Protein AF-A0A087TMJ1-F1 (afdb_monomer_lite)

InterPro domains:
  IPR026051 Chitobiosyldiphosphodolichol beta-mannosyltransferase ALG1-like [PTHR13036] (1-86)

Secondary structure (DSSP, 8-state):
-HHHHHHHH---PPP---PPPTT--PPPHHHHHHHHHHHHHH-GGGB-SS--TTT--BBSSEEEETTEEEE-TTPPP---------

Foldseek 3Di:
DQVCCCPPPVDHDDDDDPDDPPVPDDDDLVRVLVVLVVVCVVDVQQDDPDDPPPPWRDTLFWTDDPPDIDGDPPHDDDDDDDDDDD

pLDDT: mean 87.05, std 11.01, range [49.09, 96.06]

Radius of gyration: 22.4 Å; chains: 1; bounding box: 47×26×60 Å

Organism: Stegodyphus mimosarum (NCBI:txid407821)

Sequence (86 aa):
MKEDLMQNWNVRASVFYDCAPDIFHPISEEEKHKFFMRLSEDYGQFRAILSNSNGEEATRFTKKEGDKYEVLNNRPALIVSGTSWT

Structure (mmCIF, N/CA/C/O backbone):
data_AF-A0A087TMJ1-F1
#
_entry.id   AF-A0A087TMJ1-F1
#
loop_
_atom_site.group_PDB
_atom_site.id
_atom_site.type_symbol
_atom_site.label_atom_id
_atom_site.label_alt_id
_atom_site.label_comp_id
_atom_site.label_asym_id
_atom_site.label_entity_id
_atom_site.label_seq_id
_atom_site.pdbx_PDB_ins_code
_atom_site.Cartn_x
_atom_site.Cartn_y
_atom_site.Cartn_z
_atom_site.occupancy
_atom_site.B_iso_or_equiv
_atom_site.auth_seq_id
_atom_site.auth_comp_id
_atom_site.auth_asym_id
_atom_site.auth_atom_id
_atom_site.pdbx_PDB_model_num
ATOM 1 N N . MET A 1 1 ? -23.166 9.565 25.530 1.00 80.31 1 MET A N 1
ATOM 2 C CA . MET A 1 1 ? -23.124 8.416 26.465 1.00 80.31 1 MET A CA 1
ATOM 3 C C . MET A 1 1 ? -22.344 8.737 27.737 1.00 80.31 1 MET A C 1
ATOM 5 O O . MET A 1 1 ? -22.903 8.571 28.806 1.00 80.31 1 MET A O 1
ATOM 9 N N . LYS A 1 2 ? -21.103 9.247 27.660 1.00 86.62 2 LYS A N 1
ATOM 10 C CA . LYS A 1 2 ? -20.340 9.676 28.850 1.00 86.62 2 LYS A CA 1
ATOM 11 C C . LYS A 1 2 ? -21.058 10.760 29.675 1.00 86.62 2 LYS A C 1
ATOM 13 O O . LYS A 1 2 ? -21.235 10.561 30.871 1.00 86.62 2 LYS A O 1
ATOM 18 N N . GLU A 1 3 ? -21.504 11.855 29.046 1.00 87.50 3 GLU A N 1
ATOM 19 C CA . GLU A 1 3 ? -22.308 12.895 29.718 1.00 87.50 3 GLU A CA 1
ATOM 20 C C . GLU A 1 3 ? -23.574 12.330 30.378 1.00 87.50 3 GLU A C 1
ATOM 22 O O . GLU A 1 3 ? -23.862 12.664 31.520 1.00 87.50 3 GLU A O 1
ATOM 27 N N . ASP A 1 4 ? -24.291 11.443 29.687 1.00 91.56 4 ASP A N 1
ATOM 28 C CA . ASP A 1 4 ? -25.543 10.844 30.170 1.00 91.56 4 ASP A CA 1
ATOM 29 C C . ASP A 1 4 ? -25.328 9.970 31.420 1.00 91.56 4 ASP A C 1
ATOM 31 O O . ASP A 1 4 ? -26.028 10.121 32.421 1.00 91.56 4 ASP A O 1
ATOM 35 N N . LEU A 1 5 ? -24.286 9.131 31.414 1.00 92.56 5 LEU A N 1
ATOM 36 C CA . LEU A 1 5 ? -23.879 8.325 32.570 1.00 92.56 5 LEU A CA 1
ATOM 37 C C . LEU A 1 5 ? -23.510 9.189 33.781 1.00 92.56 5 LEU A C 1
ATOM 39 O O . LEU A 1 5 ? -23.806 8.829 34.921 1.00 92.56 5 LEU A O 1
ATOM 43 N N . MET A 1 6 ? -22.891 10.345 33.548 1.00 92.94 6 MET A N 1
ATOM 44 C CA . MET A 1 6 ? -22.537 11.255 34.629 1.00 92.94 6 MET A CA 1
ATOM 45 C C . MET A 1 6 ? -23.761 12.005 35.168 1.00 92.94 6 MET A C 1
ATOM 47 O O . MET A 1 6 ? -23.936 12.071 36.381 1.00 92.94 6 MET A O 1
ATOM 51 N N . GLN A 1 7 ? -24.615 12.539 34.293 1.00 95.00 7 GLN A N 1
ATOM 52 C CA . GLN A 1 7 ? -25.757 13.377 34.679 1.00 95.00 7 GLN A CA 1
ATOM 53 C C . GLN A 1 7 ? -26.906 12.578 35.298 1.00 95.00 7 GLN A C 1
ATOM 55 O O . GLN A 1 7 ? -27.508 13.037 36.265 1.00 95.00 7 GLN A O 1
ATOM 60 N N . ASN A 1 8 ? -27.186 11.385 34.772 1.00 96.06 8 ASN A N 1
ATOM 61 C CA . ASN A 1 8 ? -28.361 10.605 35.163 1.00 96.06 8 ASN A CA 1
ATOM 62 C C . ASN A 1 8 ? -28.036 9.458 36.129 1.00 96.06 8 ASN A C 1
ATOM 64 O O . ASN A 1 8 ? -28.919 9.004 36.852 1.00 96.06 8 ASN A O 1
ATOM 68 N N . TRP A 1 9 ? -26.777 9.003 36.174 1.00 93.50 9 TRP A N 1
ATOM 69 C CA . TRP A 1 9 ? -26.382 7.812 36.941 1.00 93.50 9 TRP A CA 1
ATOM 70 C C . TRP A 1 9 ? -25.215 8.051 37.910 1.00 93.50 9 TRP A C 1
ATOM 72 O O . TRP A 1 9 ? -24.830 7.133 38.631 1.00 93.50 9 TRP A O 1
ATOM 82 N N . ASN A 1 10 ? -24.649 9.267 37.956 1.00 93.25 10 ASN A N 1
ATOM 83 C CA . ASN A 1 10 ? -23.463 9.616 38.751 1.00 93.25 10 ASN A CA 1
ATOM 84 C C . ASN A 1 10 ? -22.250 8.688 38.488 1.00 93.25 10 ASN A C 1
ATOM 86 O O . ASN A 1 10 ? -21.421 8.448 39.368 1.00 93.25 10 ASN A O 1
ATOM 90 N N . VAL A 1 11 ? -22.138 8.153 37.265 1.00 93.62 11 VAL A N 1
ATOM 91 C CA . VAL A 1 11 ? -21.047 7.267 36.835 1.00 93.62 11 VAL A CA 1
ATOM 92 C C . VAL A 1 11 ? -20.004 8.065 36.056 1.00 93.62 11 VAL A C 1
ATOM 94 O O . VAL A 1 11 ? -20.284 8.638 35.003 1.00 93.62 11 VAL A O 1
ATOM 97 N N . ARG A 1 12 ? -18.755 8.062 36.538 1.00 89.81 12 ARG A N 1
ATOM 98 C CA . ARG A 1 12 ? -17.624 8.703 35.853 1.00 89.81 12 ARG A CA 1
ATOM 99 C C . ARG A 1 12 ? -16.941 7.721 34.898 1.00 89.81 12 ARG A C 1
ATOM 101 O O . ARG A 1 12 ? -16.023 7.008 35.290 1.00 89.81 12 ARG A O 1
ATOM 108 N N . ALA A 1 13 ? -17.371 7.704 33.639 1.00 87.56 13 ALA A N 1
ATOM 109 C CA . ALA A 1 13 ? -16.770 6.864 32.600 1.00 87.56 13 ALA A CA 1
ATOM 110 C C . ALA A 1 13 ? -15.540 7.531 31.945 1.00 87.56 13 ALA A C 1
ATOM 112 O O . ALA A 1 13 ? -15.583 8.716 31.596 1.00 87.56 13 ALA A O 1
ATOM 113 N N . SER A 1 14 ? -14.456 6.774 31.726 1.00 85.75 14 SER A N 1
ATOM 114 C CA . SER A 1 14 ? -13.413 7.131 30.753 1.00 85.75 14 SER A CA 1
ATOM 115 C C . SER A 1 14 ? -13.715 6.418 29.434 1.00 85.75 14 SER A C 1
ATOM 117 O O . SER A 1 14 ? -14.125 5.261 29.423 1.00 85.75 14 SER A O 1
ATOM 119 N N . VAL A 1 15 ? -13.585 7.133 28.319 1.00 78.38 15 VAL A N 1
ATOM 120 C CA . VAL A 1 15 ? -13.779 6.552 26.987 1.00 78.38 15 VAL A CA 1
ATOM 121 C C . VAL A 1 15 ? -12.395 6.251 26.439 1.00 78.38 15 VAL A C 1
ATOM 123 O O . VAL A 1 15 ? -11.584 7.166 26.301 1.00 78.38 15 VAL A O 1
ATOM 126 N N . PHE A 1 16 ? -12.128 4.977 26.169 1.00 77.69 16 PHE A N 1
ATOM 127 C CA . PHE A 1 16 ? -10.975 4.550 25.393 1.00 77.69 16 PHE A CA 1
ATOM 128 C C . PHE A 1 16 ? -11.450 4.362 23.955 1.00 77.69 16 PHE A C 1
ATOM 130 O O . PHE A 1 16 ? -12.308 3.520 23.693 1.00 77.69 16 PHE A O 1
ATOM 137 N N . TYR A 1 17 ? -10.965 5.205 23.050 1.00 77.25 17 TYR A N 1
ATOM 138 C CA . TYR A 1 17 ? -11.223 5.020 21.630 1.00 77.25 17 TYR A CA 1
ATOM 139 C C . TYR A 1 17 ? -10.276 3.945 21.116 1.00 77.25 17 TYR A C 1
ATOM 141 O O . TYR A 1 17 ? -9.070 4.028 21.347 1.00 77.25 17 TYR A O 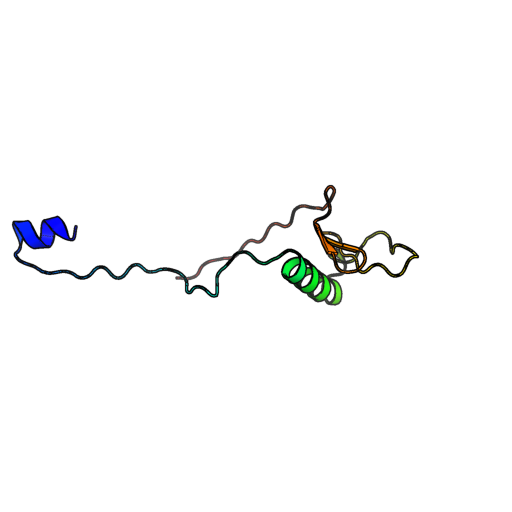1
ATOM 149 N N . ASP A 1 18 ? -10.830 2.951 20.432 1.00 80.12 18 ASP A N 1
ATOM 150 C CA . ASP A 1 18 ? -10.031 1.991 19.686 1.00 80.12 18 ASP A CA 1
ATOM 151 C C . ASP A 1 18 ? -9.491 2.696 18.434 1.00 80.12 18 ASP A C 1
ATOM 153 O O . ASP A 1 18 ? -10.163 2.809 17.408 1.00 80.12 18 ASP A O 1
ATOM 157 N N . CYS A 1 19 ? -8.316 3.304 18.582 1.00 80.25 19 CYS A N 1
ATOM 158 C CA . CYS A 1 19 ? -7.590 3.951 17.501 1.00 80.25 19 CYS A CA 1
ATOM 159 C C . CYS A 1 19 ? -6.434 3.045 17.086 1.00 80.25 19 CYS A C 1
ATOM 161 O O . CYS A 1 19 ? -5.681 2.562 17.934 1.00 80.25 19 CYS A O 1
ATOM 163 N N . ALA A 1 20 ? -6.262 2.858 15.776 1.00 83.69 20 ALA A N 1
ATOM 164 C CA . ALA A 1 20 ? -5.097 2.162 15.251 1.00 83.69 20 ALA A CA 1
ATOM 165 C C . ALA A 1 20 ? -3.807 2.854 15.744 1.00 83.69 20 ALA A C 1
ATOM 167 O O . ALA A 1 20 ? -3.760 4.087 15.764 1.00 83.69 20 ALA A O 1
ATOM 168 N N . PRO A 1 21 ? -2.769 2.095 16.143 1.00 86.31 21 PRO A N 1
ATOM 169 C CA . PRO A 1 21 ? -1.499 2.692 16.534 1.00 86.31 21 PRO A CA 1
ATOM 170 C C . PRO A 1 21 ? -0.885 3.506 15.387 1.00 86.31 21 PRO A C 1
ATOM 172 O O . PRO A 1 21 ? -1.087 3.176 14.219 1.00 86.31 21 PRO A O 1
ATOM 175 N N . ASP A 1 22 ? -0.060 4.502 15.718 1.00 85.69 22 ASP A N 1
ATOM 176 C CA . ASP A 1 22 ? 0.522 5.452 14.750 1.00 85.69 22 ASP A CA 1
ATOM 177 C C . ASP A 1 22 ? 1.336 4.795 13.622 1.00 85.69 22 ASP A C 1
ATOM 179 O O . ASP A 1 22 ? 1.553 5.404 12.577 1.00 85.69 22 ASP A O 1
ATOM 183 N N . ILE A 1 23 ? 1.757 3.537 13.799 1.00 88.56 23 ILE A N 1
ATOM 184 C CA . ILE A 1 23 ? 2.401 2.730 12.751 1.00 88.56 23 ILE A CA 1
ATOM 185 C C . ILE A 1 23 ? 1.504 2.539 11.517 1.00 88.56 23 ILE A C 1
ATOM 187 O O . ILE A 1 23 ? 2.004 2.276 10.427 1.00 88.56 23 ILE A O 1
ATOM 191 N N . PHE A 1 24 ? 0.181 2.650 11.672 1.00 88.69 24 PHE A N 1
ATOM 192 C CA . PHE A 1 24 ? -0.773 2.580 10.574 1.00 88.69 24 PHE A CA 1
ATOM 193 C C . PHE A 1 24 ? -0.958 3.965 9.962 1.00 88.69 24 PHE A C 1
ATOM 195 O O . PHE A 1 24 ? -1.933 4.667 10.225 1.00 88.69 24 PHE A O 1
ATOM 202 N N . HIS A 1 25 ? -0.017 4.341 9.104 1.00 88.06 25 HIS A N 1
ATOM 203 C CA . HIS A 1 25 ? -0.060 5.592 8.361 1.00 88.06 25 HIS A CA 1
ATOM 204 C C . HIS A 1 25 ? 0.013 5.344 6.848 1.00 88.06 25 HIS A C 1
ATOM 206 O O . HIS A 1 25 ? 0.488 4.297 6.395 1.00 88.06 25 HIS A O 1
ATOM 212 N N . PRO A 1 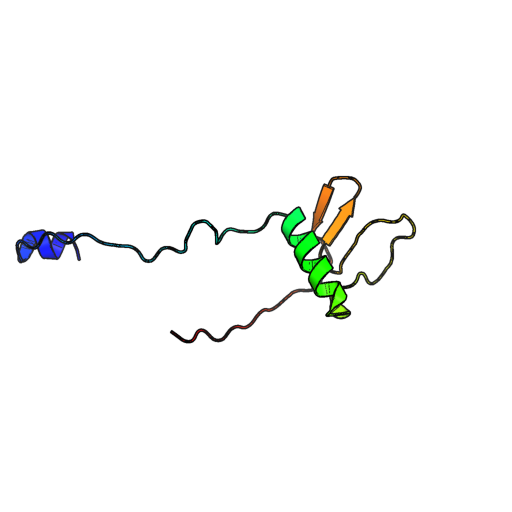26 ? -0.442 6.303 6.020 1.00 92.94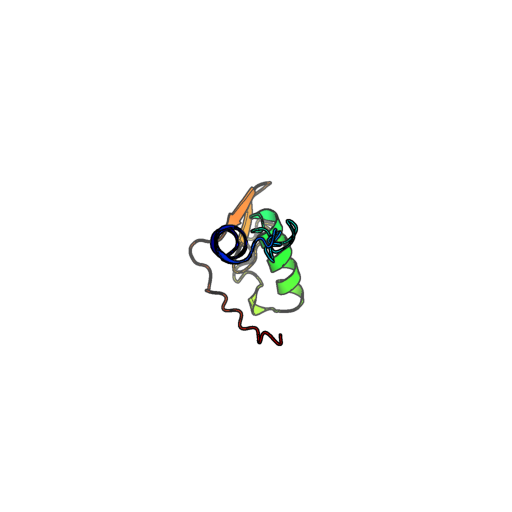 26 PRO A N 1
ATOM 213 C CA . PRO A 1 26 ? -0.160 6.272 4.596 1.00 92.94 26 PRO A CA 1
ATOM 214 C C . PRO A 1 26 ? 1.350 6.214 4.351 1.00 92.94 26 PRO A C 1
ATOM 216 O O . PRO A 1 26 ? 2.115 6.989 4.923 1.00 92.94 26 PRO A O 1
ATOM 219 N N . ILE A 1 27 ? 1.767 5.299 3.483 1.00 94.00 27 ILE A N 1
ATOM 220 C CA . ILE A 1 27 ? 3.166 5.161 3.076 1.00 94.00 27 ILE A CA 1
ATOM 221 C C . ILE A 1 27 ? 3.574 6.262 2.087 1.00 94.00 27 ILE A C 1
ATOM 223 O O . ILE A 1 27 ? 2.784 6.677 1.226 1.00 94.00 27 ILE A O 1
ATOM 227 N N . SER A 1 28 ? 4.822 6.711 2.199 1.00 95.31 28 SER A N 1
ATOM 228 C CA . SER A 1 28 ? 5.479 7.648 1.282 1.00 95.31 28 SER A CA 1
ATOM 229 C C . SER A 1 28 ? 5.651 7.055 -0.122 1.00 95.31 28 SER A C 1
ATOM 231 O O . SER A 1 28 ? 5.461 5.859 -0.352 1.00 95.31 28 SER A O 1
ATOM 233 N N . GLU A 1 29 ? 6.004 7.885 -1.104 1.00 94.94 29 GLU A N 1
ATOM 234 C CA . GLU A 1 29 ? 6.242 7.415 -2.478 1.00 94.94 29 GLU A CA 1
ATOM 235 C C . GLU A 1 29 ? 7.448 6.472 -2.571 1.00 94.94 29 GLU A C 1
ATOM 237 O O . GLU A 1 29 ? 7.401 5.486 -3.308 1.00 94.94 29 GLU A O 1
ATOM 242 N N . GLU A 1 30 ? 8.477 6.711 -1.756 1.00 95.88 30 GLU A N 1
ATOM 243 C CA . GLU A 1 30 ? 9.628 5.819 -1.613 1.00 95.88 30 GLU A CA 1
ATOM 244 C C . GLU A 1 30 ? 9.216 4.455 -1.048 1.00 95.88 30 GLU A C 1
ATOM 246 O O . GLU A 1 30 ? 9.553 3.413 -1.613 1.00 95.88 30 GLU A O 1
ATOM 251 N N . GLU A 1 31 ? 8.456 4.444 0.049 1.00 96.00 31 GLU A N 1
ATOM 252 C CA . GLU A 1 31 ? 7.966 3.205 0.659 1.00 96.00 31 GLU A CA 1
ATOM 253 C C . GLU A 1 31 ? 7.048 2.436 -0.296 1.00 96.00 31 GLU A C 1
ATOM 255 O O . GLU A 1 31 ? 7.187 1.219 -0.423 1.00 96.00 31 GLU A O 1
ATOM 260 N N . LYS A 1 32 ? 6.173 3.131 -1.041 1.00 95.31 32 LYS A N 1
ATOM 261 C CA . LYS A 1 32 ? 5.364 2.529 -2.117 1.00 95.31 32 LYS A CA 1
ATOM 262 C C . LYS A 1 32 ? 6.242 1.886 -3.175 1.00 95.31 32 LYS A C 1
ATOM 264 O O . LYS A 1 32 ? 5.964 0.764 -3.591 1.00 95.31 32 LYS A O 1
ATOM 269 N N . HIS A 1 33 ? 7.283 2.581 -3.628 1.00 95.69 33 HIS A N 1
ATOM 270 C CA . HIS A 1 33 ? 8.180 2.047 -4.642 1.00 95.69 33 HIS A CA 1
ATOM 271 C C . HIS A 1 33 ? 8.896 0.790 -4.152 1.00 95.69 33 HIS A C 1
ATOM 273 O O . HIS A 1 33 ? 8.808 -0.245 -4.808 1.00 95.69 33 HIS A O 1
ATOM 279 N N . LYS A 1 34 ? 9.493 0.827 -2.956 1.00 95.69 34 LYS A N 1
ATOM 280 C CA . LYS A 1 34 ? 10.140 -0.344 -2.344 1.00 95.69 34 LYS A CA 1
ATOM 281 C C . LYS A 1 34 ? 9.167 -1.506 -2.149 1.00 95.69 34 LYS A C 1
ATOM 283 O O . LYS A 1 34 ? 9.522 -2.654 -2.404 1.00 95.69 34 LYS A O 1
ATOM 288 N N . PHE A 1 35 ? 7.937 -1.220 -1.729 1.00 95.38 35 PHE A N 1
ATOM 289 C CA . PHE A 1 35 ? 6.890 -2.225 -1.573 1.00 95.38 35 PHE A CA 1
ATOM 290 C C . PHE A 1 35 ? 6.545 -2.907 -2.904 1.00 95.38 35 PHE A C 1
ATOM 292 O O . PHE A 1 35 ? 6.542 -4.134 -2.983 1.00 95.38 35 PHE A O 1
ATOM 299 N N . PHE A 1 36 ? 6.317 -2.134 -3.970 1.00 95.44 36 PHE A N 1
ATOM 300 C CA . PHE A 1 36 ? 6.030 -2.702 -5.288 1.00 95.44 36 PHE A CA 1
ATOM 301 C C . PHE A 1 36 ? 7.230 -3.417 -5.909 1.00 95.44 36 PHE A C 1
ATOM 303 O O . PHE A 1 36 ? 7.025 -4.407 -6.607 1.00 95.44 36 PHE A O 1
ATOM 310 N N . MET A 1 37 ? 8.460 -2.969 -5.641 1.00 94.69 37 MET A N 1
ATOM 311 C CA . MET A 1 37 ? 9.673 -3.674 -6.063 1.00 94.69 37 MET A CA 1
ATOM 312 C C . MET A 1 37 ? 9.731 -5.068 -5.438 1.00 94.69 37 MET A C 1
ATOM 314 O O . MET A 1 37 ? 9.848 -6.042 -6.175 1.00 94.69 37 MET A O 1
ATOM 318 N N . ARG A 1 38 ? 9.516 -5.180 -4.119 1.00 96.06 38 ARG A N 1
ATOM 319 C CA . ARG A 1 38 ? 9.430 -6.482 -3.434 1.00 96.06 38 ARG A CA 1
ATOM 320 C C . ARG A 1 38 ? 8.332 -7.364 -4.022 1.00 96.06 38 ARG A C 1
ATOM 322 O O . ARG A 1 38 ? 8.585 -8.510 -4.361 1.00 96.06 38 ARG A O 1
ATOM 329 N N . LEU A 1 39 ? 7.131 -6.821 -4.234 1.00 95.31 39 LEU A N 1
ATOM 330 C CA . LEU A 1 39 ? 6.055 -7.584 -4.878 1.00 95.31 39 LEU A CA 1
ATOM 331 C C . LEU A 1 39 ? 6.404 -8.014 -6.304 1.00 95.31 39 LEU A C 1
ATOM 333 O O . LEU A 1 39 ? 5.921 -9.042 -6.755 1.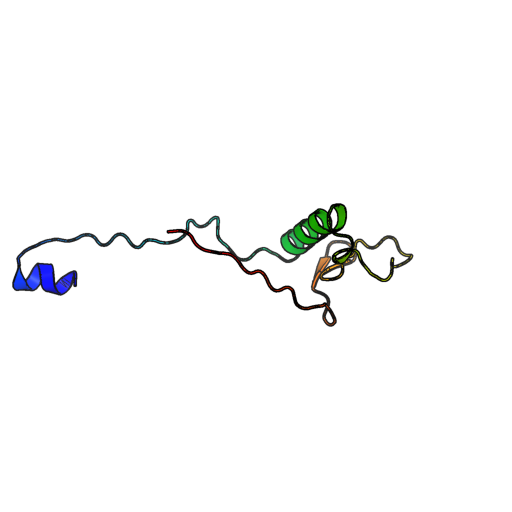00 95.31 39 LEU A O 1
ATOM 337 N N . SER A 1 40 ? 7.224 -7.255 -7.028 1.00 93.88 40 SER A N 1
ATOM 338 C CA . SER A 1 40 ? 7.621 -7.603 -8.393 1.00 93.88 40 SER A CA 1
ATOM 339 C C . SER A 1 40 ? 8.586 -8.791 -8.472 1.00 93.88 40 SER A C 1
ATOM 341 O O . SER A 1 40 ? 8.683 -9.426 -9.529 1.00 93.88 40 SER A O 1
ATOM 343 N N . GLU A 1 41 ? 9.272 -9.112 -7.371 1.00 93.44 41 GLU A N 1
ATOM 344 C CA . GLU A 1 41 ? 10.118 -10.302 -7.259 1.00 93.44 41 GLU A CA 1
ATOM 345 C C . GLU A 1 41 ? 9.249 -11.564 -7.335 1.00 93.44 41 GLU A C 1
ATOM 347 O O . GLU A 1 41 ? 9.498 -12.415 -8.194 1.00 93.44 41 GLU A O 1
ATOM 352 N N . ASP A 1 42 ? 8.169 -11.598 -6.549 1.00 95.69 42 ASP A N 1
ATOM 353 C CA . ASP A 1 42 ? 7.231 -12.724 -6.452 1.00 95.69 42 ASP A CA 1
ATOM 354 C C . ASP A 1 42 ? 6.162 -12.725 -7.560 1.00 95.69 42 ASP A C 1
ATOM 356 O O . ASP A 1 42 ? 5.789 -13.771 -8.098 1.00 95.69 42 ASP A O 1
ATOM 360 N N . TYR A 1 43 ? 5.665 -11.544 -7.930 1.00 94.38 43 TYR A N 1
ATOM 361 C CA . TYR A 1 43 ? 4.539 -11.355 -8.841 1.00 94.38 43 TYR A CA 1
ATOM 362 C C . TYR A 1 43 ? 4.978 -10.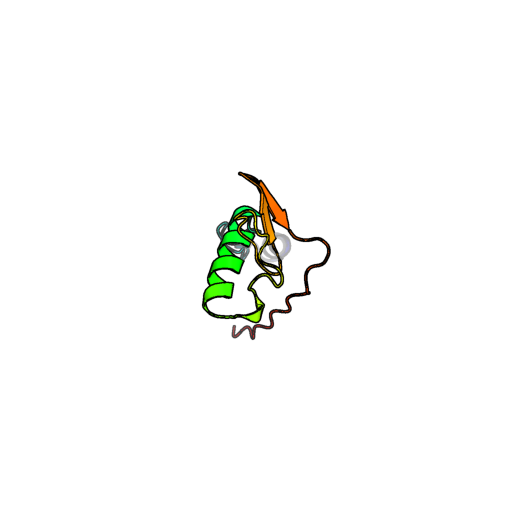579 -10.083 1.00 94.38 43 TYR A C 1
ATOM 364 O O . TYR A 1 43 ? 5.060 -9.347 -10.098 1.00 94.38 43 TYR A O 1
ATOM 372 N N . GLY A 1 44 ? 5.184 -11.296 -11.190 1.00 91.12 44 GLY A N 1
ATOM 373 C CA . GLY A 1 44 ? 5.576 -10.700 -12.474 1.00 91.12 44 GLY A CA 1
ATOM 374 C C . GLY A 1 44 ? 4.626 -9.600 -12.972 1.00 91.12 44 GLY A C 1
ATOM 375 O O . GLY A 1 44 ? 5.044 -8.709 -13.705 1.00 91.12 44 GLY A O 1
ATOM 376 N N . GLN A 1 45 ? 3.369 -9.597 -12.518 1.00 92.69 45 GLN A N 1
ATOM 377 C CA . GLN A 1 45 ? 2.370 -8.572 -12.821 1.00 92.69 45 GLN A CA 1
ATOM 378 C C . GLN A 1 45 ? 2.702 -7.201 -12.228 1.00 92.69 45 GLN A C 1
ATOM 380 O O . GLN A 1 45 ? 2.029 -6.248 -12.604 1.00 92.69 45 GLN A O 1
ATOM 385 N N . PHE A 1 46 ? 3.676 -7.083 -11.323 1.00 93.88 46 PHE A N 1
ATOM 386 C CA . PHE A 1 46 ? 4.135 -5.808 -10.763 1.00 93.88 46 PHE A CA 1
ATOM 387 C C . PHE A 1 46 ? 5.401 -5.279 -11.450 1.00 93.88 46 PHE A C 1
ATOM 389 O O . PHE A 1 46 ? 5.715 -4.097 -11.303 1.00 93.88 46 PHE A O 1
ATOM 396 N N . ARG A 1 47 ? 6.100 -6.105 -12.241 1.00 92.06 47 ARG A N 1
ATOM 397 C CA . ARG A 1 47 ? 7.310 -5.700 -12.976 1.00 92.06 47 ARG A CA 1
ATOM 398 C C . ARG A 1 47 ? 6.978 -4.691 -14.071 1.00 92.06 47 ARG A C 1
ATOM 400 O O . ARG A 1 47 ? 5.936 -4.795 -14.717 1.00 92.06 47 ARG A O 1
ATOM 407 N N . ALA A 1 48 ? 7.866 -3.727 -14.300 1.00 89.56 48 ALA A N 1
ATOM 408 C CA . ALA A 1 48 ? 7.719 -2.785 -15.405 1.00 89.56 48 ALA A CA 1
ATOM 409 C C . ALA A 1 48 ? 7.579 -3.512 -16.759 1.00 89.56 48 ALA A C 1
ATOM 411 O O . ALA A 1 48 ? 8.228 -4.526 -17.005 1.00 89.56 48 ALA A O 1
ATOM 412 N N . ILE A 1 49 ? 6.719 -2.985 -17.637 1.00 79.12 49 ILE A N 1
ATOM 413 C CA . ILE A 1 49 ? 6.483 -3.548 -18.982 1.00 79.12 49 ILE A CA 1
ATOM 414 C C . ILE A 1 49 ? 7.628 -3.177 -19.933 1.00 79.12 49 ILE A C 1
ATOM 416 O O . ILE A 1 49 ? 7.991 -3.955 -20.811 1.00 79.12 49 ILE A O 1
ATOM 420 N N . LEU A 1 50 ? 8.194 -1.985 -19.753 1.00 68.62 50 LEU A N 1
ATOM 421 C CA . LEU A 1 50 ? 9.311 -1.468 -20.528 1.00 68.62 50 LEU A CA 1
ATOM 422 C C . LEU A 1 50 ? 10.458 -1.232 -19.552 1.00 68.62 50 LEU A C 1
ATOM 424 O O . LEU A 1 50 ? 10.357 -0.383 -18.668 1.00 68.62 50 LEU A O 1
ATOM 428 N N . SER A 1 51 ? 11.528 -2.010 -19.680 1.00 57.97 51 SER A N 1
ATOM 429 C CA . SER A 1 51 ? 12.796 -1.674 -19.044 1.00 57.97 51 SER A CA 1
ATOM 430 C C . SER A 1 51 ? 13.308 -0.410 -19.726 1.00 57.97 51 SER A C 1
ATOM 432 O O . SER A 1 51 ? 13.742 -0.475 -20.879 1.00 57.97 51 SER A O 1
ATOM 434 N N . ASN A 1 52 ? 13.224 0.740 -19.057 1.00 55.47 52 ASN A N 1
ATOM 435 C CA . ASN A 1 52 ? 13.918 1.925 -19.538 1.00 55.47 52 ASN A CA 1
ATOM 436 C C . ASN A 1 52 ? 15.406 1.569 -19.612 1.00 55.47 52 ASN A C 1
ATOM 438 O O . ASN A 1 52 ? 16.024 1.213 -18.609 1.00 55.47 52 ASN A O 1
ATOM 442 N N . SER A 1 53 ? 15.977 1.646 -20.813 1.00 54.44 53 SER A N 1
ATOM 443 C CA . SER A 1 53 ? 17.364 1.280 -21.133 1.00 54.44 53 SER A CA 1
ATOM 444 C C . SER A 1 53 ? 18.422 2.071 -20.344 1.00 54.44 53 SER A C 1
ATOM 446 O O . SER A 1 53 ? 19.611 1.800 -20.475 1.00 54.44 53 SER A O 1
ATOM 448 N N . ASN A 1 54 ? 17.991 3.036 -19.525 1.00 59.66 54 ASN A N 1
ATOM 449 C CA . ASN A 1 54 ? 18.820 3.964 -18.764 1.00 59.66 54 ASN A CA 1
ATOM 450 C C . ASN A 1 54 ? 19.081 3.524 -17.309 1.00 59.66 54 ASN A C 1
ATOM 452 O O . ASN A 1 54 ? 19.632 4.303 -16.538 1.00 59.66 54 ASN A O 1
ATOM 456 N N . GLY A 1 55 ? 18.712 2.298 -16.919 1.00 59.81 55 GLY A N 1
ATOM 457 C CA . GLY A 1 55 ? 18.979 1.789 -15.564 1.00 59.81 55 GLY A CA 1
ATOM 458 C C . GLY A 1 55 ? 18.069 2.376 -14.478 1.00 59.81 55 GLY A C 1
ATOM 459 O O . GLY A 1 55 ? 18.407 2.325 -13.300 1.00 59.81 55 GLY A O 1
ATOM 460 N N . GLU A 1 56 ? 16.923 2.935 -14.868 1.00 72.44 56 GLU A N 1
ATOM 461 C CA . GLU A 1 56 ? 15.911 3.449 -13.943 1.00 72.44 56 GLU A CA 1
ATOM 462 C C . GLU A 1 56 ? 15.104 2.295 -13.333 1.00 72.44 56 GLU A C 1
ATOM 464 O O . GLU A 1 56 ? 14.541 1.462 -14.050 1.00 72.44 56 GLU A O 1
ATOM 469 N N . GLU A 1 57 ? 15.029 2.251 -12.001 1.00 86.00 57 GLU A N 1
ATOM 470 C CA . GLU A 1 57 ? 14.208 1.277 -11.280 1.00 86.00 57 GLU A CA 1
ATOM 471 C C . GLU A 1 57 ? 12.724 1.623 -11.452 1.00 86.00 57 GLU A C 1
ATOM 473 O O . GLU A 1 57 ? 12.269 2.723 -11.122 1.00 86.00 57 GLU A O 1
ATOM 478 N N . ALA A 1 58 ? 11.940 0.675 -11.967 1.00 91.44 58 ALA A N 1
ATOM 479 C CA . ALA A 1 58 ? 10.526 0.884 -12.237 1.00 91.44 58 ALA A CA 1
ATOM 480 C C . ALA A 1 58 ? 9.689 -0.374 -11.986 1.00 91.44 58 ALA A C 1
ATOM 482 O O . ALA A 1 58 ? 10.112 -1.510 -12.202 1.00 91.44 58 ALA A O 1
ATOM 483 N N . THR A 1 59 ? 8.443 -0.142 -11.592 1.00 93.38 59 THR A N 1
ATOM 484 C CA . THR A 1 59 ? 7.372 -1.133 -11.458 1.00 93.38 59 THR A CA 1
ATOM 485 C C . THR A 1 59 ? 6.204 -0.723 -12.360 1.00 93.38 59 THR A C 1
ATOM 487 O O . THR A 1 59 ? 6.235 0.332 -12.995 1.00 93.38 59 THR A O 1
ATOM 490 N N . ARG A 1 60 ? 5.114 -1.500 -12.411 1.00 92.69 60 ARG A N 1
ATOM 491 C CA . ARG A 1 60 ? 3.883 -1.044 -13.097 1.00 92.69 60 ARG A CA 1
ATOM 492 C C . ARG A 1 60 ? 3.222 0.167 -12.449 1.00 92.69 60 ARG A C 1
ATOM 494 O O . ARG A 1 60 ? 2.353 0.770 -13.074 1.00 92.69 60 ARG A O 1
ATOM 501 N N . PHE A 1 61 ? 3.584 0.498 -11.212 1.00 94.31 61 PHE A N 1
ATOM 502 C CA . PHE A 1 61 ? 2.904 1.520 -10.421 1.00 94.31 61 PHE A CA 1
ATOM 503 C C . PHE A 1 61 ? 3.772 2.743 -10.141 1.00 94.31 61 PHE A C 1
ATOM 505 O O . PHE A 1 61 ? 3.230 3.839 -10.010 1.00 94.31 61 PHE A O 1
ATOM 512 N N . THR A 1 62 ? 5.088 2.574 -10.038 1.00 94.25 62 THR A N 1
ATOM 513 C CA . THR A 1 62 ? 6.030 3.610 -9.595 1.00 94.25 62 THR A CA 1
ATOM 514 C C . THR A 1 62 ? 7.342 3.535 -10.365 1.00 94.25 62 THR A C 1
ATOM 516 O O . THR A 1 62 ? 7.743 2.459 -10.807 1.00 94.25 62 THR A O 1
ATOM 519 N N . LYS A 1 63 ? 8.039 4.665 -10.472 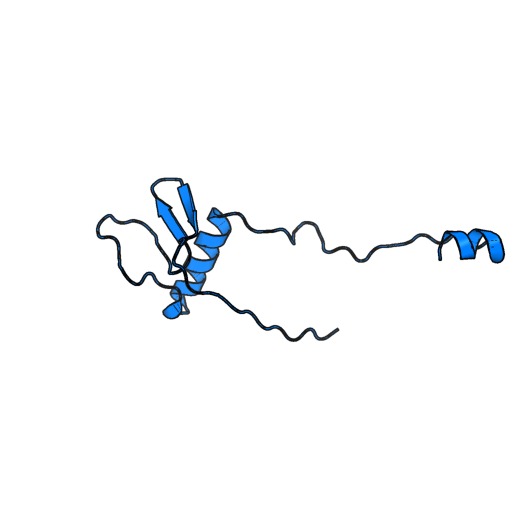1.00 92.81 63 LYS A N 1
ATOM 520 C CA . LYS A 1 63 ? 9.402 4.757 -11.006 1.00 92.81 63 LYS A CA 1
ATOM 521 C C . LYS A 1 63 ? 10.304 5.530 -10.048 1.00 92.81 63 LYS A C 1
ATOM 523 O O . LYS A 1 63 ? 9.812 6.320 -9.239 1.00 92.81 63 LYS A O 1
ATOM 528 N N . LYS A 1 64 ? 11.608 5.318 -10.181 1.00 91.88 64 LYS A N 1
ATOM 529 C CA . LYS A 1 64 ? 12.653 6.109 -9.544 1.00 91.88 64 LYS A CA 1
ATOM 530 C C . LYS A 1 64 ? 13.452 6.848 -10.615 1.00 91.88 64 LYS A C 1
ATOM 532 O O . LYS A 1 64 ? 13.987 6.226 -11.527 1.00 91.88 64 LYS A O 1
ATOM 537 N N . GLU A 1 65 ? 13.538 8.165 -10.485 1.00 88.12 65 GLU A N 1
ATOM 538 C CA . GLU A 1 65 ? 14.285 9.044 -11.386 1.00 88.12 65 GLU A CA 1
ATOM 539 C C . GLU A 1 65 ? 15.316 9.824 -10.558 1.00 88.12 65 GLU A C 1
ATOM 541 O O . GLU A 1 65 ? 14.990 10.768 -9.832 1.00 88.12 65 GLU A O 1
ATOM 546 N N . GLY A 1 66 ? 16.569 9.360 -10.587 1.00 86.31 66 GLY A N 1
ATOM 547 C CA . GLY A 1 66 ? 17.602 9.820 -9.655 1.00 86.31 66 GLY A CA 1
ATOM 548 C C . GLY A 1 66 ? 17.227 9.502 -8.203 1.00 86.31 66 GLY A C 1
ATOM 549 O O . GLY A 1 66 ? 17.026 8.340 -7.858 1.00 86.31 66 GLY A O 1
ATOM 550 N N . ASP A 1 67 ? 17.105 10.536 -7.368 1.00 88.06 67 ASP A N 1
ATOM 551 C CA . ASP A 1 67 ? 16.707 10.424 -5.952 1.00 88.06 67 ASP A CA 1
ATOM 552 C C . ASP A 1 67 ? 15.204 10.640 -5.710 1.00 88.06 67 ASP A C 1
ATOM 554 O O . ASP A 1 67 ? 14.749 10.657 -4.566 1.00 88.06 67 ASP A O 1
ATOM 558 N N . LYS A 1 68 ? 14.410 10.815 -6.771 1.00 92.25 68 LYS A N 1
ATOM 559 C CA . LYS A 1 68 ? 12.965 11.031 -6.656 1.00 92.25 68 LYS A CA 1
ATOM 560 C C . LYS A 1 68 ? 12.187 9.765 -6.980 1.00 92.25 68 LYS A C 1
ATOM 562 O O . LYS A 1 68 ? 12.499 9.058 -7.937 1.00 92.25 68 LYS A O 1
ATOM 567 N N . TYR A 1 69 ? 11.143 9.521 -6.197 1.00 94.25 69 TYR A N 1
ATOM 568 C CA . TYR A 1 69 ? 10.188 8.438 -6.406 1.00 94.25 69 TYR A CA 1
ATOM 569 C C . TYR A 1 69 ? 8.874 9.036 -6.874 1.00 94.25 69 TYR A C 1
ATOM 571 O O . TYR A 1 69 ? 8.385 9.977 -6.263 1.00 94.25 69 TYR A O 1
ATOM 579 N N . GLU A 1 70 ? 8.301 8.485 -7.936 1.00 93.31 70 GLU A N 1
ATOM 580 C CA . GLU A 1 70 ? 7.061 9.003 -8.508 1.00 93.31 70 GLU A CA 1
ATOM 581 C C . GLU A 1 70 ? 6.078 7.870 -8.792 1.00 93.31 70 GLU A C 1
ATOM 583 O O . GLU A 1 70 ? 6.444 6.779 -9.248 1.00 93.31 70 GLU A O 1
ATOM 588 N N . VAL A 1 71 ? 4.796 8.141 -8.553 1.00 93.38 71 VAL A N 1
ATOM 589 C CA . VAL A 1 71 ? 3.699 7.259 -8.957 1.00 93.38 71 VAL A CA 1
ATOM 590 C C . VAL A 1 71 ? 3.369 7.499 -10.430 1.00 93.38 71 VAL A C 1
ATOM 592 O O . VAL A 1 71 ? 3.181 8.631 -10.867 1.00 93.38 71 VAL A O 1
ATOM 595 N N . LEU A 1 72 ? 3.247 6.426 -11.210 1.00 92.56 72 LEU A N 1
ATOM 596 C CA . LEU A 1 72 ? 2.938 6.520 -12.634 1.00 92.56 72 LEU A CA 1
ATOM 597 C C . LEU A 1 72 ? 1.481 6.959 -12.861 1.00 92.56 72 LEU A C 1
ATOM 599 O O . LEU A 1 72 ? 0.540 6.427 -12.257 1.00 92.56 72 LEU A O 1
ATOM 603 N N . ASN A 1 73 ? 1.293 7.900 -13.790 1.00 90.00 73 ASN A N 1
ATOM 604 C CA . ASN A 1 73 ? -0.029 8.420 -14.152 1.00 90.00 73 ASN A CA 1
ATOM 605 C C . ASN A 1 73 ? -0.904 7.365 -14.848 1.00 90.00 73 ASN A C 1
ATOM 607 O O . ASN A 1 73 ? -2.083 7.248 -14.537 1.00 90.00 73 ASN A O 1
ATOM 611 N N . ASN A 1 74 ? -0.326 6.556 -15.743 1.00 88.25 74 ASN A N 1
ATOM 612 C CA . ASN A 1 74 ? -1.044 5.528 -16.509 1.00 88.25 74 ASN A CA 1
ATOM 613 C C . ASN A 1 74 ? -0.847 4.111 -15.930 1.00 88.25 74 ASN A C 1
ATOM 615 O O . ASN A 1 74 ? -0.582 3.155 -16.660 1.00 88.25 74 ASN A O 1
ATOM 619 N N . ARG A 1 75 ? -0.888 3.988 -14.597 1.00 91.88 75 ARG A N 1
ATOM 620 C CA . ARG A 1 75 ? -0.725 2.706 -13.890 1.00 91.88 75 ARG A CA 1
ATOM 621 C C . ARG A 1 75 ? -2.041 1.921 -13.824 1.00 91.88 75 ARG A C 1
ATOM 623 O O . ARG A 1 75 ? -3.108 2.534 -13.795 1.00 91.88 75 ARG A O 1
ATOM 630 N N . PRO A 1 76 ? -1.999 0.582 -13.729 1.00 92.81 76 PRO A N 1
ATOM 631 C CA . PRO A 1 76 ? -3.198 -0.202 -13.456 1.00 92.81 76 PRO A CA 1
ATOM 632 C C . PRO A 1 76 ? -3.775 0.110 -12.066 1.00 92.81 76 PRO A C 1
ATOM 634 O O . PRO A 1 76 ? -3.078 0.594 -11.173 1.00 92.81 76 PRO A O 1
ATOM 637 N N . ALA A 1 77 ? -5.053 -0.207 -11.862 1.00 93.06 77 ALA A N 1
ATOM 638 C CA . ALA A 1 77 ? -5.656 -0.209 -10.533 1.00 93.06 77 ALA A CA 1
ATOM 639 C C . ALA A 1 77 ? -5.256 -1.482 -9.766 1.00 93.06 77 ALA A C 1
ATOM 641 O O . ALA A 1 77 ? -5.202 -2.567 -10.346 1.00 93.06 77 ALA A O 1
ATOM 642 N N . LEU A 1 78 ? -5.003 -1.350 -8.461 1.00 91.81 78 LEU A N 1
ATOM 643 C CA . LEU A 1 78 ? -4.794 -2.474 -7.548 1.00 91.81 78 LEU A CA 1
ATOM 644 C C . LEU A 1 78 ? -6.003 -2.572 -6.617 1.00 91.81 78 LEU A C 1
ATOM 646 O O . LEU A 1 78 ? -6.292 -1.630 -5.883 1.00 91.81 78 LEU A O 1
ATOM 650 N N . ILE A 1 79 ? -6.697 -3.706 -6.656 1.00 92.94 79 ILE A N 1
ATOM 651 C CA . ILE A 1 79 ? -7.820 -4.002 -5.767 1.00 92.94 79 ILE A CA 1
ATOM 652 C C . ILE A 1 79 ? -7.338 -5.044 -4.766 1.00 92.94 79 ILE A C 1
ATOM 654 O O . ILE A 1 79 ? -6.860 -6.106 -5.159 1.00 92.94 79 ILE A O 1
ATOM 658 N N . VAL A 1 80 ? -7.457 -4.730 -3.478 1.00 88.88 80 VAL A N 1
ATOM 659 C CA . VAL A 1 80 ? -7.106 -5.636 -2.383 1.00 88.88 80 VAL A CA 1
ATOM 660 C C . VAL A 1 80 ? -8.385 -5.958 -1.626 1.00 88.88 80 VAL A C 1
ATOM 662 O O . VAL A 1 80 ? -9.032 -5.061 -1.092 1.00 88.88 80 VAL A O 1
ATOM 665 N N . SER A 1 81 ? -8.759 -7.233 -1.597 1.00 91.69 81 SER A N 1
ATOM 666 C CA . SER A 1 81 ? -9.868 -7.729 -0.784 1.00 91.69 81 SER A CA 1
ATOM 667 C C . SER A 1 81 ? -9.310 -8.535 0.381 1.00 91.69 81 SER A C 1
ATOM 669 O O . SER A 1 81 ? -8.606 -9.521 0.164 1.00 91.69 81 SER A O 1
ATOM 671 N N . GLY A 1 82 ? -9.637 -8.131 1.603 1.00 85.56 82 GLY A N 1
ATOM 672 C CA . GLY A 1 82 ? -9.372 -8.904 2.812 1.00 85.56 82 GLY A CA 1
ATOM 673 C C . GLY A 1 82 ? -10.682 -9.317 3.471 1.00 85.56 82 GLY A C 1
ATOM 674 O O . GLY A 1 82 ? -11.671 -8.590 3.397 1.00 85.56 82 GLY A O 1
ATOM 675 N N . THR A 1 83 ? -10.699 -10.473 4.126 1.00 82.81 83 THR A N 1
ATOM 676 C CA . THR A 1 83 ? -11.788 -10.856 5.031 1.00 82.81 83 THR A CA 1
ATOM 677 C C . THR A 1 83 ? -11.367 -10.518 6.454 1.00 82.81 83 THR A C 1
ATOM 679 O O . THR A 1 83 ? -10.429 -11.126 6.969 1.00 82.81 83 THR A O 1
ATOM 682 N N . SER A 1 84 ? -12.035 -9.552 7.082 1.00 66.50 84 SER A N 1
ATOM 683 C CA . SER A 1 84 ? -11.860 -9.295 8.511 1.00 66.50 84 SER A CA 1
ATOM 684 C C . SER A 1 84 ? -12.566 -10.397 9.292 1.00 66.50 84 SER A C 1
ATOM 686 O O . SER A 1 84 ? -13.787 -10.513 9.213 1.00 66.50 84 SER A O 1
ATOM 688 N N . TRP A 1 85 ? -11.806 -11.194 10.035 1.00 58.12 85 TRP A N 1
ATOM 689 C CA . TRP A 1 85 ? -12.347 -11.977 11.139 1.00 58.12 85 TRP A CA 1
ATOM 690 C C . TRP A 1 85 ? -12.058 -11.184 12.409 1.00 58.12 85 TRP A C 1
ATOM 692 O O . TRP A 1 85 ? -10.914 -11.125 12.856 1.00 58.12 85 TRP A O 1
ATOM 702 N N . THR A 1 86 ? -13.084 -10.503 12.909 1.00 49.09 86 THR A N 1
ATOM 703 C CA . THR A 1 86 ? -13.173 -10.065 14.309 1.00 49.09 86 THR A CA 1
ATOM 704 C C . THR A 1 86 ? -13.803 -11.174 15.122 1.00 49.09 86 THR A C 1
ATOM 706 O O . THR A 1 86 ? -14.859 -11.664 14.656 1.00 49.09 86 THR A O 1
#